Protein AF-A0A7J4PYA1-F1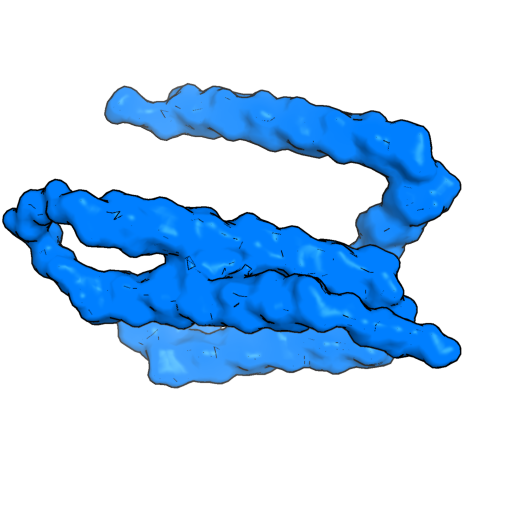 (afdb_monomer_lite)

Radius of gyration: 18.8 Å; chains: 1; bounding box: 53×35×46 Å

Secondary structure (DSSP, 8-state):
-----HHHHHHHHHHHHHHHHHHHHHHSPPPTTS---HHHHHHHHHHHHHHHHHHHHHHHHHHH----HHHHHHHHHHHHHHHHHHHHH-TTTS-TT---HHHHHHHHHHHHHHHHHHHHH-HHHHHHHHHHHHHHHHHHHHHHHTTS--

Foldseek 3Di:
DPDDDVVLVVLVVLLVVLCVLLVVCVVPPDPPPDDDDPVNVVNVVSNVVNVVSNVVSLVVCLLPDPDDPVRLLVQLVVLVVVLLVVCVVCVVVHPNPDDDPSNVSSVCSNCSVVPNVVCVVDVVVVVVVVVVVVVVVVVVVVVVVVVPDD

pLDDT: mean 79.84, std 8.98, range [40.69, 90.94]

Sequence (15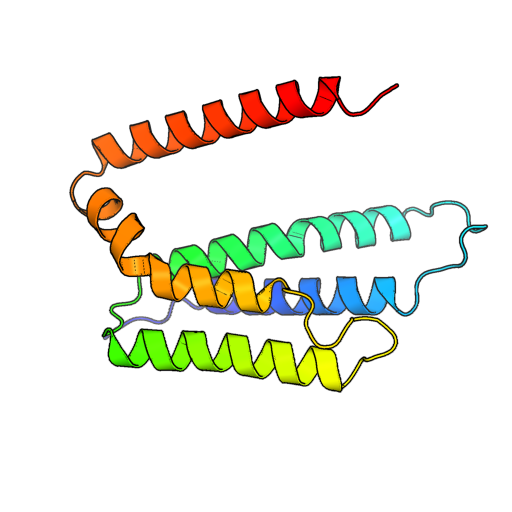0 aa):
MNQRIEHIDSIRAIAVLLMVMVHAAATWGPPSTTQPSLLVYIVSGMGGLAAPLFVTVFGWGCVRGTSTAKQRMIRASFFFVAQTAINLSSPHLFDPFSPGVLTLFGALILFQPLWLKPLQINQEKSNRIFLLVFAAMLLFATFCSTFMGP

Structure (mmCIF, N/CA/C/O backbone):
data_AF-A0A7J4PYA1-F1
#
_entry.id   AF-A0A7J4PYA1-F1
#
loop_
_atom_site.group_PDB
_atom_site.id
_atom_site.type_symbol
_atom_site.label_atom_id
_atom_site.label_alt_id
_atom_site.label_comp_id
_atom_site.label_asym_id
_atom_site.label_entity_id
_atom_site.label_seq_id
_atom_site.pdbx_PDB_ins_code
_atom_site.Cartn_x
_atom_site.Cartn_y
_atom_site.Cartn_z
_atom_site.occupancy
_atom_site.B_iso_or_equiv
_atom_site.auth_seq_id
_atom_site.auth_comp_id
_atom_site.auth_asym_id
_atom_site.auth_atom_id
_atom_site.pdbx_PDB_model_num
ATOM 1 N N . MET A 1 1 ? -24.312 16.683 6.922 1.00 40.69 1 MET A N 1
ATOM 2 C CA . MET A 1 1 ? -23.729 16.609 5.562 1.00 40.69 1 MET A CA 1
ATOM 3 C C . MET A 1 1 ? -22.286 16.154 5.682 1.00 40.69 1 MET A C 1
ATOM 5 O O . MET A 1 1 ? -21.500 16.839 6.319 1.00 40.69 1 MET A O 1
ATOM 9 N N . ASN A 1 2 ? -21.947 14.980 5.148 1.00 53.62 2 ASN A N 1
ATOM 10 C CA . ASN A 1 2 ? -20.577 14.469 5.173 1.00 53.62 2 ASN A CA 1
ATOM 11 C C . ASN A 1 2 ? -19.786 15.211 4.082 1.00 53.62 2 ASN A C 1
ATOM 13 O O . ASN A 1 2 ? -19.853 14.827 2.915 1.00 53.62 2 ASN A O 1
ATOM 17 N N . GLN A 1 3 ? -19.139 16.328 4.428 1.00 65.06 3 GLN A N 1
ATOM 18 C CA . GLN A 1 3 ? -18.360 17.111 3.467 1.00 65.06 3 GLN A CA 1
ATOM 19 C C . GLN A 1 3 ? -17.254 16.230 2.876 1.00 65.06 3 GLN A C 1
ATOM 21 O O . GLN A 1 3 ? -16.421 15.672 3.602 1.00 65.06 3 GLN A O 1
ATOM 26 N N . ARG A 1 4 ? -17.278 16.067 1.550 1.00 69.50 4 ARG A N 1
ATOM 27 C CA . ARG A 1 4 ? -16.162 15.459 0.826 1.00 69.50 4 ARG A CA 1
ATOM 28 C C . ARG A 1 4 ? -14.955 16.376 0.980 1.00 69.50 4 ARG A C 1
ATOM 30 O O . ARG A 1 4 ? -15.094 17.590 0.905 1.00 69.50 4 ARG A O 1
ATOM 37 N N . ILE A 1 5 ? -13.790 15.789 1.236 1.00 80.69 5 ILE A N 1
ATOM 38 C CA . ILE A 1 5 ? -12.538 16.544 1.274 1.00 80.69 5 ILE A CA 1
ATOM 39 C C . ILE A 1 5 ? -11.917 16.422 -0.108 1.00 80.69 5 ILE A C 1
ATOM 41 O O . ILE A 1 5 ? -11.287 15.409 -0.404 1.00 80.69 5 ILE A O 1
ATOM 45 N N . GLU A 1 6 ? -12.098 17.447 -0.934 1.00 82.75 6 GLU A N 1
ATOM 46 C CA . GLU A 1 6 ? -11.617 17.466 -2.321 1.00 82.75 6 GLU A CA 1
ATOM 47 C C . GLU A 1 6 ? -10.105 17.213 -2.405 1.00 82.75 6 GLU A C 1
ATOM 49 O O . GLU A 1 6 ? -9.650 16.430 -3.232 1.00 82.75 6 GLU A O 1
ATOM 54 N N . HIS A 1 7 ? -9.324 17.755 -1.463 1.00 84.94 7 HIS A N 1
ATOM 55 C CA . HIS A 1 7 ? -7.878 17.519 -1.400 1.00 84.94 7 HIS A CA 1
ATOM 56 C C . HIS A 1 7 ? -7.503 16.034 -1.254 1.00 84.94 7 HIS A C 1
ATOM 58 O O . HIS A 1 7 ? -6.501 15.602 -1.814 1.00 84.94 7 HIS A O 1
ATOM 64 N N . ILE A 1 8 ? -8.299 15.226 -0.541 1.00 84.25 8 ILE A N 1
ATOM 65 C CA . ILE A 1 8 ? -8.030 13.785 -0.383 1.00 84.25 8 ILE A CA 1
ATOM 66 C C . ILE A 1 8 ? -8.299 13.033 -1.688 1.00 84.25 8 ILE A C 1
ATOM 68 O O . ILE A 1 8 ? -7.567 12.097 -2.018 1.00 84.25 8 ILE A O 1
ATOM 72 N N . ASP A 1 9 ? -9.323 13.445 -2.431 1.00 84.12 9 ASP A N 1
ATOM 73 C CA . ASP A 1 9 ? -9.640 12.854 -3.727 1.00 84.12 9 ASP A CA 1
ATOM 74 C C . ASP A 1 9 ? -8.547 13.204 -4.759 1.00 84.12 9 ASP A C 1
ATOM 76 O O . ASP A 1 9 ? -8.097 12.318 -5.489 1.00 84.12 9 ASP A O 1
ATOM 80 N N . SER A 1 10 ? -8.007 14.430 -4.725 1.00 87.25 10 SER A N 1
ATOM 81 C CA . SER A 1 10 ? -6.845 14.834 -5.535 1.00 87.25 10 SER A CA 1
ATOM 82 C C . SER A 1 10 ? -5.578 14.040 -5.198 1.00 87.25 10 SER A C 1
ATOM 84 O O . SER A 1 10 ? -4.901 13.554 -6.104 1.00 87.25 10 SER A O 1
ATOM 86 N N . ILE A 1 11 ? -5.261 13.841 -3.911 1.00 88.56 11 ILE A N 1
ATOM 87 C CA . ILE A 1 11 ? -4.087 13.042 -3.505 1.00 88.56 11 ILE A CA 1
ATOM 88 C C . ILE A 1 11 ? -4.250 11.582 -3.950 1.00 88.56 11 ILE A C 1
ATOM 90 O O . ILE A 1 11 ? -3.288 10.968 -4.414 1.00 88.56 11 ILE A O 1
ATOM 94 N N . ARG A 1 12 ? -5.465 11.021 -3.877 1.00 87.06 12 ARG A N 1
ATOM 95 C CA . ARG A 1 12 ? -5.737 9.669 -4.388 1.00 87.06 12 ARG A CA 1
ATOM 96 C C . ARG A 1 12 ? -5.506 9.575 -5.895 1.00 87.06 12 ARG A C 1
ATOM 98 O O . ARG A 1 12 ? -4.912 8.599 -6.345 1.00 87.06 12 ARG A O 1
ATOM 105 N N . ALA A 1 13 ? -5.954 10.571 -6.657 1.00 86.50 13 ALA A N 1
ATOM 106 C CA . ALA A 1 13 ? -5.727 10.621 -8.098 1.00 86.50 13 ALA A CA 1
ATOM 107 C C . ALA A 1 13 ? -4.225 10.677 -8.425 1.00 86.50 13 ALA A C 1
ATOM 109 O O . ALA A 1 13 ? -3.753 9.897 -9.250 1.00 86.50 13 ALA A O 1
ATOM 110 N N . ILE A 1 14 ? -3.459 11.513 -7.715 1.00 89.94 14 ILE A N 1
ATOM 111 C CA . ILE A 1 14 ? -1.997 11.593 -7.864 1.00 89.94 14 ILE A CA 1
ATOM 112 C C . ILE A 1 14 ? -1.335 10.246 -7.542 1.00 89.94 14 ILE A C 1
ATOM 114 O O . ILE A 1 14 ? -0.490 9.789 -8.307 1.00 89.94 14 ILE A O 1
ATOM 118 N N . ALA A 1 15 ? -1.739 9.573 -6.460 1.00 89.56 15 ALA A N 1
ATOM 119 C CA . ALA A 1 15 ? -1.190 8.267 -6.094 1.00 89.56 15 ALA A CA 1
ATOM 120 C C . ALA A 1 15 ? -1.412 7.211 -7.194 1.00 89.56 15 ALA A C 1
ATOM 122 O O . ALA A 1 15 ? -0.503 6.442 -7.503 1.00 89.56 15 ALA A O 1
ATOM 123 N N . VAL A 1 16 ? -2.594 7.197 -7.823 1.00 88.88 16 VAL A N 1
ATOM 124 C CA . VAL A 1 16 ? -2.892 6.298 -8.951 1.00 88.88 16 VAL A CA 1
ATOM 125 C C . VAL A 1 16 ? -2.051 6.655 -10.180 1.00 88.88 16 VAL A C 1
ATOM 127 O O . VAL A 1 16 ? -1.488 5.755 -10.800 1.00 88.88 16 VAL A O 1
ATOM 130 N N . LEU A 1 17 ? -1.908 7.943 -10.510 1.00 89.06 17 LEU A N 1
ATOM 131 C CA . LEU A 1 17 ? -1.079 8.387 -11.637 1.00 89.06 17 LEU A CA 1
ATOM 132 C C . LEU A 1 17 ? 0.393 7.986 -11.463 1.00 89.06 17 LEU A C 1
ATOM 134 O O . LEU A 1 17 ? 0.999 7.473 -12.402 1.00 89.06 17 LEU A O 1
ATOM 138 N N . LEU A 1 18 ? 0.955 8.163 -10.264 1.00 87.44 18 LEU A N 1
ATOM 139 C CA . LEU A 1 18 ? 2.334 7.767 -9.957 1.00 87.44 18 LEU A CA 1
ATOM 140 C C . LEU A 1 18 ? 2.527 6.243 -9.993 1.00 87.44 18 LEU A C 1
ATOM 142 O O . LEU A 1 18 ? 3.555 5.763 -10.465 1.00 87.44 18 LEU A O 1
ATOM 146 N N . MET A 1 19 ? 1.531 5.474 -9.547 1.00 89.75 19 MET A N 1
ATOM 147 C CA . MET A 1 19 ? 1.565 4.010 -9.609 1.00 89.75 19 MET A CA 1
ATOM 148 C C . MET A 1 19 ? 1.575 3.502 -11.058 1.00 89.75 19 MET A C 1
ATOM 150 O O . MET A 1 19 ? 2.386 2.649 -11.417 1.00 89.75 19 MET A O 1
ATOM 154 N N . VAL A 1 20 ? 0.710 4.062 -11.912 1.00 88.00 20 VAL A N 1
ATOM 155 C CA . VAL A 1 20 ? 0.684 3.735 -13.348 1.00 88.00 20 VAL A CA 1
ATOM 156 C C . VAL A 1 20 ? 1.994 4.146 -14.018 1.00 88.00 20 VAL A C 1
ATOM 158 O O . VAL A 1 20 ? 2.538 3.373 -14.802 1.00 88.00 20 VAL A O 1
ATOM 161 N N . MET A 1 21 ? 2.534 5.318 -13.673 1.00 89.50 21 MET A N 1
ATOM 162 C CA . MET A 1 21 ? 3.825 5.788 -14.178 1.00 89.50 21 MET A CA 1
ATOM 163 C C . MET A 1 21 ? 4.956 4.801 -13.876 1.00 89.50 21 MET A C 1
ATOM 165 O O . MET A 1 21 ? 5.720 4.489 -14.781 1.00 89.50 21 MET A O 1
ATOM 169 N N . VAL A 1 22 ? 5.062 4.283 -12.647 1.00 86.50 22 VAL A N 1
ATOM 170 C CA . VAL A 1 22 ? 6.106 3.305 -12.277 1.00 86.50 22 VAL A CA 1
ATOM 171 C C . VAL A 1 22 ? 6.015 2.034 -13.096 1.00 86.50 22 VAL A C 1
ATOM 173 O O . VAL A 1 22 ? 7.034 1.521 -13.552 1.00 86.50 22 VAL A O 1
ATOM 176 N N . HIS A 1 23 ? 4.806 1.521 -13.300 1.00 84.56 23 HIS A N 1
ATOM 177 C CA . HIS A 1 23 ? 4.628 0.308 -14.085 1.00 84.56 23 HIS A CA 1
ATOM 178 C C . HIS A 1 23 ? 4.899 0.552 -15.570 1.00 84.56 23 HIS A C 1
ATOM 180 O O . HIS A 1 23 ? 5.604 -0.243 -16.182 1.00 84.56 23 HIS A O 1
ATOM 186 N N . ALA A 1 24 ? 4.467 1.689 -16.120 1.00 85.06 24 ALA A N 1
ATOM 187 C CA . ALA A 1 24 ? 4.818 2.087 -17.482 1.00 85.06 24 ALA A CA 1
ATOM 188 C C . ALA A 1 24 ? 6.337 2.272 -17.659 1.00 85.06 24 ALA A C 1
ATOM 190 O O . ALA A 1 24 ? 6.907 1.794 -18.638 1.00 85.06 24 ALA A O 1
ATOM 191 N N . ALA A 1 25 ? 7.006 2.905 -16.692 1.00 83.31 25 ALA A N 1
ATOM 192 C CA . ALA A 1 25 ? 8.454 3.101 -16.699 1.00 83.31 25 ALA A CA 1
ATOM 193 C C . ALA A 1 25 ? 9.220 1.774 -16.594 1.00 83.31 25 ALA A C 1
ATOM 195 O O . ALA A 1 25 ? 10.273 1.635 -17.206 1.00 83.31 25 ALA A O 1
ATOM 196 N N . ALA A 1 26 ? 8.688 0.790 -15.864 1.00 79.56 26 ALA A N 1
ATOM 197 C CA . ALA A 1 26 ? 9.262 -0.552 -15.806 1.00 79.56 26 ALA A CA 1
ATOM 198 C C . ALA A 1 26 ? 9.052 -1.338 -17.114 1.00 79.56 26 ALA A C 1
ATOM 200 O O . ALA A 1 26 ? 9.922 -2.110 -17.503 1.00 79.56 26 ALA A O 1
ATOM 201 N N . THR A 1 27 ? 7.926 -1.141 -17.811 1.00 82.44 27 THR A N 1
ATOM 202 C CA . THR A 1 27 ? 7.635 -1.823 -19.086 1.00 82.44 27 THR A CA 1
ATOM 203 C C . THR A 1 27 ? 8.413 -1.239 -20.268 1.00 82.44 27 THR A C 1
ATOM 205 O O . THR A 1 27 ? 8.846 -1.988 -21.140 1.00 82.44 27 THR A O 1
ATOM 208 N N . TRP A 1 28 ? 8.605 0.082 -20.310 1.00 80.19 28 TRP A N 1
ATOM 209 C CA . TRP A 1 28 ? 9.281 0.787 -21.412 1.00 80.19 28 TRP A CA 1
ATOM 210 C C . TRP A 1 28 ? 10.596 1.452 -20.987 1.00 80.19 28 TRP A C 1
ATOM 212 O O . TRP A 1 28 ? 11.000 2.470 -21.551 1.00 80.19 28 TRP A O 1
ATOM 222 N N . GLY A 1 29 ? 11.252 0.900 -19.966 1.00 74.75 29 GLY A N 1
ATOM 223 C CA . GLY A 1 29 ? 12.506 1.432 -19.445 1.00 74.75 29 GLY A CA 1
ATOM 224 C C . GLY A 1 29 ? 13.631 1.418 -20.490 1.00 74.75 29 GLY A C 1
ATOM 225 O O . GLY A 1 29 ? 13.666 0.531 -21.349 1.00 74.75 29 GLY A O 1
ATOM 226 N N . PRO A 1 30 ? 14.562 2.390 -20.443 1.00 74.75 30 PRO A N 1
ATOM 227 C CA . PRO A 1 30 ? 15.716 2.398 -21.331 1.00 74.75 30 PRO A CA 1
ATOM 228 C C . PRO A 1 30 ? 16.599 1.156 -21.096 1.00 74.75 30 PRO A C 1
ATOM 230 O O . PRO A 1 30 ? 16.645 0.642 -19.975 1.00 74.75 30 PRO A O 1
ATOM 233 N N . PRO A 1 31 ? 17.329 0.678 -22.121 1.00 74.88 31 PRO A N 1
ATOM 234 C CA . PRO A 1 31 ? 18.268 -0.428 -21.971 1.00 74.88 31 PRO A CA 1
ATOM 235 C C . PRO A 1 31 ? 19.322 -0.134 -20.898 1.00 74.88 31 PRO A C 1
ATOM 237 O O . PRO A 1 31 ? 19.735 1.010 -20.708 1.00 74.88 31 PRO A O 1
ATOM 240 N N . SER A 1 32 ? 19.836 -1.182 -20.255 1.00 68.25 32 SER A N 1
ATOM 241 C CA . SER A 1 32 ? 20.802 -1.114 -19.144 1.00 68.25 32 SER A CA 1
ATOM 242 C C . SER A 1 32 ? 22.128 -0.406 -19.476 1.00 68.25 32 SER A C 1
ATOM 244 O O . SER A 1 32 ? 22.953 -0.196 -18.593 1.00 68.25 32 SER A O 1
ATOM 246 N N . THR A 1 33 ? 22.359 -0.066 -20.746 1.00 67.56 33 THR A N 1
ATOM 247 C CA . THR A 1 33 ? 23.557 0.606 -21.266 1.00 67.56 33 THR A CA 1
ATOM 248 C C . THR A 1 33 ? 23.420 2.132 -21.344 1.00 67.56 33 THR A C 1
ATOM 250 O O . THR A 1 33 ? 24.373 2.809 -21.727 1.00 67.56 33 THR A O 1
ATOM 253 N N . THR A 1 34 ? 22.250 2.697 -21.036 1.00 74.75 34 THR A N 1
ATOM 254 C CA . THR A 1 34 ? 22.003 4.145 -21.108 1.00 74.75 34 THR A CA 1
ATOM 255 C C . THR A 1 34 ? 22.500 4.857 -19.845 1.00 74.75 34 THR A C 1
ATOM 257 O O . THR A 1 34 ? 22.160 4.470 -18.730 1.00 74.75 34 THR A O 1
ATOM 260 N N . GLN A 1 35 ? 23.290 5.927 -20.006 1.00 74.44 35 GLN A N 1
ATOM 261 C CA . GLN A 1 35 ? 23.729 6.761 -18.881 1.00 74.44 35 GLN A CA 1
ATOM 262 C C . GLN A 1 35 ? 22.525 7.384 -18.148 1.00 74.44 35 GLN A C 1
ATOM 264 O O . GLN A 1 35 ? 21.582 7.836 -18.807 1.00 74.44 35 GLN A O 1
ATOM 269 N N . PRO A 1 36 ? 22.543 7.452 -16.802 1.00 76.94 36 PRO A N 1
ATOM 270 C CA . PRO A 1 36 ? 21.438 8.013 -16.037 1.00 76.94 36 PRO A CA 1
ATOM 271 C C . PRO A 1 36 ? 21.302 9.509 -16.336 1.00 76.94 36 PRO A C 1
ATOM 273 O O . PRO A 1 36 ? 22.153 10.319 -15.970 1.00 76.94 36 PRO A O 1
ATOM 276 N N . SER A 1 37 ? 20.220 9.877 -17.020 1.00 82.62 37 SER A N 1
ATOM 277 C CA . SER A 1 37 ? 19.864 11.271 -17.273 1.00 82.62 37 SER A CA 1
ATOM 278 C C . SER A 1 37 ? 19.108 11.859 -16.079 1.00 82.62 37 SER A C 1
ATOM 280 O O . SER A 1 37 ? 18.533 11.132 -15.268 1.00 82.62 37 SER A O 1
ATOM 282 N N . LEU A 1 38 ? 19.046 13.193 -15.985 1.00 87.00 38 LEU A N 1
ATOM 283 C CA . LEU A 1 38 ? 18.238 13.890 -14.973 1.00 87.00 38 LEU A CA 1
ATOM 284 C C . LEU A 1 38 ? 16.784 13.375 -14.938 1.00 87.00 38 LEU A C 1
ATOM 286 O O . LEU A 1 38 ? 16.186 13.253 -13.872 1.00 87.00 38 LEU A O 1
ATOM 290 N N . LEU A 1 39 ? 16.240 13.011 -16.103 1.00 83.81 39 LEU A N 1
ATOM 291 C CA . LEU A 1 39 ? 14.896 12.458 -16.248 1.00 83.81 39 LEU A CA 1
ATOM 292 C C . LEU A 1 39 ? 14.748 11.117 -15.515 1.00 83.81 39 LEU A C 1
ATOM 294 O O . LEU A 1 39 ? 13.743 10.916 -14.839 1.00 83.81 39 LEU A O 1
ATOM 298 N N . VAL A 1 40 ? 15.752 10.234 -15.575 1.00 83.44 40 VAL A N 1
ATOM 299 C CA . VAL A 1 40 ? 15.730 8.943 -14.863 1.00 83.44 40 VAL A CA 1
ATOM 300 C C . VAL A 1 40 ? 15.649 9.161 -13.355 1.00 83.44 40 VAL A C 1
ATOM 302 O O . VAL A 1 40 ? 14.855 8.494 -12.694 1.00 83.44 40 VAL A O 1
ATOM 305 N N . TYR A 1 41 ? 16.392 10.128 -12.810 1.00 85.56 41 TYR A N 1
ATOM 306 C CA . TYR A 1 41 ? 16.328 10.452 -11.382 1.00 85.56 41 TYR A CA 1
ATOM 307 C C . TYR A 1 41 ? 14.966 11.014 -10.969 1.00 85.56 41 TYR A C 1
ATOM 309 O O . TYR A 1 41 ? 14.427 10.608 -9.941 1.00 85.56 41 TYR A O 1
ATOM 317 N N . ILE A 1 42 ? 14.380 11.898 -11.783 1.00 87.50 42 ILE A N 1
ATOM 318 C CA . ILE A 1 42 ? 13.048 12.457 -11.521 1.00 87.50 42 ILE A CA 1
ATOM 319 C C . ILE A 1 42 ? 11.989 11.351 -11.554 1.00 87.50 42 ILE A C 1
ATOM 321 O O . ILE A 1 42 ? 11.224 11.216 -10.602 1.00 87.50 42 ILE A O 1
ATOM 325 N N . VAL A 1 43 ? 11.969 10.522 -12.600 1.00 85.75 43 VAL A N 1
ATOM 326 C CA . VAL A 1 43 ? 10.982 9.439 -12.749 1.00 85.75 43 VAL A CA 1
ATOM 327 C C . VAL A 1 43 ? 11.151 8.382 -11.657 1.00 85.75 43 VAL A C 1
ATOM 329 O O . VAL A 1 43 ? 10.161 7.946 -11.071 1.00 85.75 43 VAL A O 1
ATOM 332 N N . SER A 1 44 ? 12.390 8.027 -11.309 1.00 83.44 44 SER A N 1
ATOM 333 C CA . SER A 1 44 ? 12.674 7.089 -10.213 1.00 83.44 44 SER A CA 1
ATOM 334 C C . SER A 1 44 ? 12.238 7.653 -8.859 1.00 83.44 44 SER A C 1
ATOM 336 O O . SER A 1 44 ? 11.612 6.946 -8.069 1.00 83.44 44 SER A O 1
ATOM 338 N N . GLY A 1 45 ? 12.501 8.938 -8.599 1.00 86.12 45 GLY A N 1
ATOM 339 C CA . GLY A 1 45 ? 12.072 9.619 -7.376 1.00 86.12 45 GLY A CA 1
ATOM 340 C C . GLY A 1 45 ? 10.549 9.716 -7.266 1.00 86.12 45 GLY A C 1
ATOM 341 O O . GLY A 1 45 ? 9.978 9.369 -6.234 1.00 86.12 45 GLY A O 1
ATOM 342 N N . MET A 1 46 ? 9.876 10.109 -8.350 1.00 85.75 46 MET A N 1
ATOM 343 C CA . MET A 1 46 ? 8.412 10.133 -8.434 1.00 85.75 46 MET A CA 1
ATOM 344 C C . MET A 1 46 ? 7.811 8.740 -8.228 1.00 85.75 46 MET A C 1
ATOM 346 O O . MET A 1 46 ? 6.789 8.598 -7.556 1.00 85.75 46 MET A O 1
ATOM 350 N N . GLY A 1 47 ? 8.475 7.708 -8.745 1.00 84.88 47 GLY A N 1
ATOM 351 C CA . GLY A 1 47 ? 8.063 6.332 -8.547 1.00 84.88 47 GLY A CA 1
ATOM 352 C C . GLY A 1 47 ? 8.210 5.832 -7.114 1.00 84.88 47 GLY A C 1
ATOM 353 O O . GLY A 1 47 ? 7.298 5.189 -6.591 1.00 84.88 47 GLY A O 1
ATOM 354 N N . GLY A 1 48 ? 9.296 6.209 -6.436 1.00 84.62 48 GLY A N 1
ATOM 355 C CA . GLY A 1 48 ? 9.495 5.924 -5.013 1.00 84.62 48 GLY A CA 1
ATOM 356 C C . GLY A 1 48 ? 8.418 6.537 -4.108 1.00 84.62 48 GLY A C 1
ATOM 357 O O . GLY A 1 48 ? 8.120 5.990 -3.048 1.00 84.62 48 GLY A O 1
ATOM 358 N N . LEU A 1 49 ? 7.777 7.629 -4.540 1.00 87.56 49 LEU A N 1
ATOM 359 C CA . LEU A 1 49 ? 6.684 8.282 -3.808 1.00 87.56 49 LEU A CA 1
ATOM 360 C C . LEU A 1 49 ? 5.323 7.589 -3.974 1.00 87.56 49 LEU A C 1
ATOM 362 O O . LEU A 1 49 ? 4.433 7.803 -3.143 1.00 87.56 49 LEU A O 1
ATOM 366 N N . ALA A 1 50 ? 5.142 6.749 -4.999 1.00 87.75 50 ALA A N 1
ATOM 367 C CA . ALA A 1 50 ? 3.853 6.122 -5.294 1.00 87.75 50 ALA A CA 1
ATOM 368 C C . ALA A 1 50 ? 3.369 5.232 -4.137 1.00 87.75 50 ALA A C 1
ATOM 370 O O . ALA A 1 50 ? 2.241 5.384 -3.662 1.00 87.75 50 ALA A O 1
ATOM 371 N N . ALA A 1 51 ? 4.232 4.344 -3.633 1.00 86.12 51 ALA A N 1
ATOM 372 C CA . ALA A 1 51 ? 3.875 3.421 -2.557 1.00 86.12 51 ALA A CA 1
ATOM 373 C C . ALA A 1 51 ? 3.542 4.140 -1.226 1.00 86.12 51 ALA A C 1
ATOM 375 O O . ALA A 1 51 ? 2.464 3.879 -0.681 1.00 86.12 51 ALA A O 1
ATOM 376 N N . PRO A 1 52 ? 4.360 5.089 -0.718 1.00 85.69 52 PRO A N 1
ATOM 377 C CA . PRO A 1 52 ? 4.021 5.880 0.469 1.00 85.69 52 PRO A CA 1
ATOM 378 C C . PRO A 1 52 ? 2.696 6.644 0.345 1.00 85.69 52 PRO A C 1
ATOM 380 O O . PRO A 1 52 ? 1.895 6.655 1.285 1.00 85.69 52 PRO A O 1
ATOM 383 N N . LEU A 1 53 ? 2.415 7.253 -0.812 1.00 88.31 53 LEU A N 1
ATOM 384 C CA . LEU A 1 53 ? 1.156 7.972 -1.029 1.00 88.31 53 LEU A CA 1
ATOM 385 C C . LEU A 1 53 ? -0.047 7.026 -1.036 1.00 88.31 53 LEU A C 1
ATOM 387 O O . LEU A 1 53 ? -1.077 7.321 -0.426 1.00 88.31 53 LEU A O 1
ATOM 391 N N . PHE A 1 54 ? 0.087 5.859 -1.662 1.00 86.38 54 PHE A N 1
ATOM 392 C CA . PHE A 1 54 ? -0.991 4.875 -1.695 1.00 86.38 54 PHE A CA 1
ATOM 393 C C . PHE A 1 54 ? -1.311 4.345 -0.291 1.00 86.38 54 PHE A C 1
ATOM 395 O O . PHE A 1 54 ? -2.476 4.310 0.108 1.00 86.38 54 PHE A O 1
ATOM 402 N N . VAL A 1 55 ? -0.279 4.002 0.489 1.00 86.94 55 VAL A N 1
ATOM 403 C CA . VAL A 1 55 ? -0.428 3.498 1.864 1.00 86.94 55 VAL A CA 1
ATOM 404 C C . VAL A 1 55 ? -1.019 4.560 2.795 1.00 86.94 55 VAL A C 1
ATOM 406 O O . VAL A 1 55 ? -1.906 4.244 3.589 1.00 86.94 55 VAL A O 1
ATOM 409 N N . THR A 1 56 ? -0.592 5.821 2.690 1.00 87.81 56 THR A N 1
ATOM 410 C CA . THR A 1 56 ? -1.093 6.911 3.551 1.00 87.81 56 THR A CA 1
ATOM 411 C C . THR A 1 56 ? -2.554 7.255 3.267 1.00 87.81 56 THR A C 1
ATOM 413 O O . THR A 1 56 ? -3.357 7.319 4.201 1.00 87.81 56 THR A O 1
ATOM 416 N N . VAL A 1 57 ? -2.944 7.401 1.995 1.00 87.38 57 VAL A N 1
ATOM 417 C CA . VAL A 1 57 ? -4.347 7.649 1.608 1.00 87.38 57 VAL A CA 1
ATOM 418 C C . VAL A 1 57 ? -5.236 6.470 1.997 1.00 87.38 57 VAL A C 1
ATOM 420 O O . VAL A 1 57 ? -6.350 6.666 2.497 1.00 87.38 57 VAL A O 1
ATOM 423 N N . PHE A 1 58 ? -4.749 5.245 1.799 1.00 85.50 58 PHE A N 1
ATOM 424 C CA . PHE A 1 58 ? -5.458 4.035 2.192 1.00 85.50 58 PHE A CA 1
ATOM 425 C C . PHE A 1 58 ? -5.649 3.950 3.716 1.00 85.50 58 PHE A C 1
ATOM 427 O O . PHE A 1 58 ? -6.769 3.723 4.186 1.00 85.50 58 PHE A O 1
ATOM 434 N N . GLY A 1 59 ? -4.591 4.189 4.496 1.00 84.38 59 GLY A N 1
ATOM 435 C CA . GLY A 1 59 ? -4.633 4.203 5.960 1.00 84.38 59 GLY A CA 1
ATOM 436 C C . GLY A 1 59 ? -5.575 5.279 6.504 1.00 84.38 59 GLY A C 1
ATOM 437 O O . GLY A 1 59 ? -6.435 4.982 7.335 1.00 84.38 59 GLY A O 1
ATOM 438 N N . TRP A 1 60 ? -5.503 6.498 5.962 1.00 82.88 60 TRP A N 1
ATOM 439 C CA . TRP A 1 60 ? -6.440 7.585 6.269 1.00 82.88 60 TRP A CA 1
ATOM 440 C C . TRP A 1 60 ? -7.899 7.182 6.004 1.00 82.88 60 TRP A C 1
ATOM 442 O O . TRP A 1 60 ? -8.775 7.376 6.852 1.00 82.88 60 TRP A O 1
ATOM 452 N N . GLY A 1 61 ? -8.162 6.556 4.851 1.00 81.81 61 GLY A N 1
ATOM 453 C CA . GLY A 1 61 ? -9.483 6.031 4.499 1.00 81.81 61 GLY A CA 1
ATOM 454 C C . GLY A 1 61 ? -9.984 4.947 5.461 1.00 81.81 61 GLY A C 1
ATOM 455 O O . GLY A 1 61 ? -11.174 4.918 5.779 1.00 81.81 61 GLY A O 1
ATOM 456 N N . CYS A 1 62 ? -9.091 4.096 5.972 1.00 80.38 62 CYS A N 1
ATOM 457 C CA . CYS A 1 62 ? -9.421 3.065 6.958 1.00 80.38 62 CYS A CA 1
ATOM 458 C C . CYS A 1 62 ? -9.758 3.643 8.339 1.00 80.38 62 CYS A C 1
ATOM 460 O O . CYS A 1 62 ? -10.667 3.132 8.994 1.00 80.38 62 CYS A O 1
ATOM 462 N N . VAL A 1 63 ? -9.056 4.695 8.774 1.00 78.88 63 VAL A N 1
ATOM 463 C CA . VAL A 1 63 ? -9.296 5.363 10.067 1.00 78.88 63 VAL A CA 1
ATOM 464 C C . VAL A 1 63 ? -10.617 6.132 10.054 1.00 78.88 63 VAL A C 1
ATOM 466 O O . VAL A 1 63 ? -11.372 6.078 11.024 1.00 78.88 63 VAL A O 1
ATOM 469 N N . ARG A 1 64 ? -10.908 6.839 8.955 1.00 76.38 64 ARG A N 1
ATOM 470 C CA . ARG A 1 64 ? -12.086 7.715 8.842 1.00 76.38 64 ARG A CA 1
ATOM 471 C C . ARG A 1 64 ? -13.353 6.980 8.392 1.00 76.38 64 ARG A C 1
ATOM 473 O O . ARG A 1 64 ? -14.458 7.472 8.603 1.00 76.38 64 ARG A O 1
ATOM 480 N N . GLY A 1 65 ? -13.208 5.820 7.750 1.00 69.69 65 GLY A N 1
ATOM 481 C CA . GLY A 1 65 ? -14.318 5.037 7.218 1.00 69.69 65 GLY A CA 1
ATOM 482 C C . GLY A 1 65 ? -14.977 4.129 8.257 1.00 69.69 65 GLY A C 1
ATOM 483 O O . GLY A 1 65 ? -14.394 3.137 8.695 1.00 69.69 65 GLY A O 1
ATOM 484 N N . THR A 1 66 ? -16.248 4.377 8.569 1.00 67.31 66 THR A N 1
ATOM 485 C CA . THR A 1 66 ? -17.094 3.435 9.314 1.00 67.31 66 THR A CA 1
ATOM 486 C C . THR A 1 66 ? -17.601 2.340 8.371 1.00 67.31 66 THR A C 1
ATOM 488 O O . THR A 1 66 ? -18.665 2.433 7.770 1.00 67.31 66 THR A O 1
ATOM 491 N N . SER A 1 67 ? -16.807 1.286 8.174 1.00 67.88 67 SER A N 1
ATOM 492 C CA . SER A 1 67 ? -17.227 0.130 7.365 1.00 67.88 67 SER A CA 1
ATOM 493 C C . SER A 1 67 ? -17.646 -1.050 8.232 1.00 67.88 67 SER A C 1
ATOM 495 O O . SER A 1 67 ? -16.885 -1.484 9.102 1.00 67.88 67 SER A O 1
ATOM 497 N N . THR A 1 68 ? -18.829 -1.597 7.950 1.00 81.44 68 THR A N 1
ATOM 498 C CA . THR A 1 68 ? -19.342 -2.844 8.539 1.00 81.44 68 THR A CA 1
ATOM 499 C C . THR A 1 68 ? -18.480 -4.034 8.108 1.00 81.44 68 THR A C 1
ATOM 501 O O . THR A 1 68 ? -17.914 -4.025 7.013 1.00 81.44 68 THR A O 1
ATOM 504 N N . ALA A 1 69 ? -18.421 -5.097 8.918 1.00 79.62 69 ALA A N 1
ATOM 505 C CA . ALA A 1 69 ? -17.664 -6.316 8.607 1.00 79.62 69 ALA A CA 1
ATOM 506 C C . ALA A 1 69 ? -17.974 -6.879 7.203 1.00 79.62 69 ALA A C 1
ATOM 508 O O . ALA A 1 69 ? -17.058 -7.201 6.452 1.00 79.62 69 ALA A O 1
ATOM 509 N N . LYS A 1 70 ? -19.252 -6.881 6.792 1.00 83.38 70 LYS A N 1
ATOM 510 C CA . LYS A 1 70 ? -19.675 -7.328 5.452 1.00 83.38 70 LYS A CA 1
ATOM 511 C C . LYS A 1 70 ? -19.067 -6.488 4.319 1.00 83.38 70 LYS A C 1
ATOM 513 O O . LYS A 1 70 ? -18.602 -7.035 3.327 1.00 83.38 70 LYS A O 1
ATOM 518 N N . GLN A 1 71 ? -19.024 -5.163 4.471 1.00 84.50 71 GLN A N 1
ATOM 519 C CA . GLN A 1 71 ? -18.428 -4.269 3.470 1.00 84.50 71 GLN A CA 1
ATOM 520 C C . GLN A 1 71 ? -16.909 -4.440 3.388 1.00 84.50 71 GLN A C 1
ATOM 522 O O . GLN A 1 71 ? -16.344 -4.372 2.299 1.00 84.50 71 GLN A O 1
ATOM 527 N N . ARG A 1 72 ? -16.250 -4.691 4.527 1.00 84.38 72 ARG A N 1
ATOM 528 C CA . ARG A 1 72 ? -14.809 -4.981 4.570 1.00 84.38 72 ARG A CA 1
ATOM 529 C C . ARG A 1 72 ? -14.482 -6.270 3.824 1.00 84.38 72 ARG A C 1
ATOM 531 O O . ARG A 1 72 ? -13.572 -6.259 3.006 1.00 84.38 72 ARG A O 1
ATOM 538 N N . MET A 1 73 ? -15.270 -7.326 4.035 1.00 86.94 73 MET A N 1
ATOM 539 C CA . MET A 1 73 ? -15.118 -8.597 3.317 1.00 86.94 73 MET A CA 1
ATOM 540 C C . MET A 1 73 ? -15.252 -8.426 1.802 1.00 86.94 73 MET A C 1
ATOM 542 O O . MET A 1 73 ? -14.411 -8.922 1.061 1.00 86.94 73 MET A O 1
ATOM 546 N N . ILE A 1 74 ? -16.261 -7.679 1.339 1.00 87.75 74 ILE A N 1
ATOM 547 C CA . ILE A 1 74 ? -16.461 -7.425 -0.098 1.00 87.75 74 ILE A CA 1
ATOM 548 C C . ILE A 1 74 ? -15.273 -6.652 -0.684 1.00 87.75 74 ILE A C 1
ATOM 550 O O . ILE A 1 74 ? -14.749 -7.028 -1.728 1.00 87.75 74 ILE A O 1
ATOM 554 N N . ARG A 1 75 ? -14.807 -5.600 0.003 1.00 85.88 75 ARG A N 1
ATOM 555 C CA . ARG A 1 75 ? -13.646 -4.816 -0.448 1.00 85.88 75 ARG A CA 1
ATOM 556 C C . ARG A 1 75 ? -12.370 -5.651 -0.487 1.00 85.88 75 ARG A C 1
ATOM 558 O O . ARG A 1 75 ? -11.655 -5.589 -1.476 1.00 85.88 75 ARG A O 1
ATOM 565 N N . ALA A 1 76 ? -12.098 -6.437 0.554 1.00 87.38 76 ALA A N 1
ATOM 566 C CA . ALA A 1 76 ? -10.942 -7.328 0.587 1.00 87.38 76 ALA A CA 1
ATOM 567 C C . ALA A 1 76 ? -11.014 -8.359 -0.547 1.00 87.38 76 ALA A C 1
ATOM 569 O O . ALA A 1 76 ? -10.059 -8.494 -1.304 1.00 87.38 76 ALA A O 1
ATOM 570 N N . SER A 1 77 ? -12.164 -9.019 -0.721 1.00 87.94 77 SER A N 1
ATOM 571 C CA . SER A 1 77 ? -12.388 -9.988 -1.799 1.00 87.94 77 SER A CA 1
ATOM 572 C C . SER A 1 77 ? -12.148 -9.377 -3.180 1.00 87.94 77 SER A C 1
ATOM 574 O O . SER A 1 77 ? -11.481 -10.001 -3.999 1.00 87.94 77 SER A O 1
ATOM 576 N N . PHE A 1 78 ? -12.589 -8.138 -3.413 1.00 90.94 78 PHE A N 1
ATOM 577 C CA . PHE A 1 78 ? -12.298 -7.425 -4.656 1.00 90.94 78 PHE A CA 1
ATOM 578 C C . PHE A 1 78 ? -10.788 -7.286 -4.914 1.00 90.94 78 PHE A C 1
ATOM 580 O O . PHE A 1 78 ? -10.347 -7.539 -6.030 1.00 90.94 78 PHE A O 1
ATOM 587 N N . PHE A 1 79 ? -9.983 -6.957 -3.897 1.00 87.69 79 PHE A N 1
ATOM 588 C CA . PHE A 1 79 ? -8.522 -6.888 -4.043 1.00 87.69 79 PHE A CA 1
ATOM 589 C C . PHE A 1 79 ? -7.886 -8.247 -4.353 1.00 87.69 79 PHE A C 1
ATOM 591 O O . PHE A 1 79 ? -6.993 -8.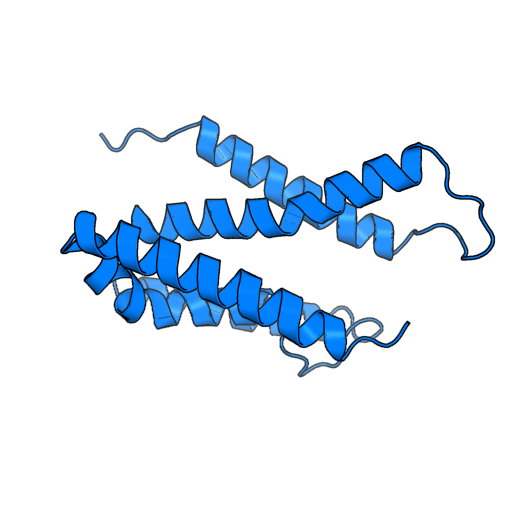314 -5.195 1.00 87.69 79 PHE A O 1
ATOM 598 N N . PHE A 1 80 ? -8.353 -9.324 -3.715 1.00 86.38 80 PHE A N 1
ATOM 599 C CA . PHE A 1 80 ? -7.878 -10.680 -4.013 1.00 86.38 80 PHE A CA 1
ATOM 600 C C . PHE A 1 80 ? -8.209 -11.085 -5.453 1.00 86.38 80 PHE A C 1
ATOM 602 O O . PHE A 1 80 ? -7.322 -11.519 -6.182 1.00 86.38 80 PHE A O 1
ATOM 609 N N . VAL A 1 81 ? -9.455 -10.870 -5.889 1.00 88.06 81 VAL A N 1
ATOM 610 C CA . VAL A 1 81 ? -9.892 -11.174 -7.261 1.00 88.06 81 VAL A CA 1
ATOM 611 C C . VAL A 1 81 ? -9.124 -10.333 -8.280 1.00 88.06 81 VAL A C 1
ATOM 613 O O . VAL A 1 81 ? -8.670 -10.865 -9.289 1.00 88.06 81 VAL A O 1
ATOM 616 N N . ALA A 1 82 ? -8.930 -9.041 -8.009 1.00 85.81 82 ALA A N 1
ATOM 617 C CA . ALA A 1 82 ? -8.159 -8.159 -8.877 1.00 85.81 82 ALA A CA 1
ATOM 618 C C . ALA A 1 82 ? -6.693 -8.606 -8.994 1.00 85.81 82 ALA A C 1
ATOM 620 O O . ALA A 1 82 ? -6.158 -8.603 -10.100 1.00 85.81 82 ALA A O 1
ATOM 621 N N . GLN A 1 83 ? -6.057 -9.051 -7.901 1.00 85.12 83 GLN A N 1
ATOM 622 C CA . GLN A 1 83 ? -4.704 -9.615 -7.969 1.00 85.12 83 GLN A CA 1
ATOM 623 C C . GLN A 1 83 ? -4.673 -10.867 -8.849 1.00 85.12 83 GLN A C 1
ATOM 625 O O . GLN A 1 83 ? -3.820 -10.965 -9.726 1.00 85.12 83 GLN A O 1
ATOM 630 N N . THR A 1 84 ? -5.610 -11.801 -8.661 1.00 83.00 84 THR A N 1
ATOM 631 C CA . THR A 1 84 ? -5.689 -13.009 -9.495 1.00 83.00 84 THR A CA 1
ATOM 632 C C . THR A 1 84 ? -5.905 -12.661 -10.970 1.00 83.00 84 THR A C 1
ATOM 634 O O . THR A 1 84 ? -5.242 -13.230 -11.831 1.00 83.00 84 THR A O 1
ATOM 637 N N . ALA A 1 85 ? -6.779 -11.696 -11.274 1.00 85.44 85 ALA A N 1
ATOM 638 C CA . ALA A 1 85 ? -7.047 -11.258 -12.642 1.00 85.44 85 ALA A CA 1
ATOM 639 C C . ALA A 1 85 ? -5.810 -10.639 -13.313 1.00 85.44 85 ALA A C 1
ATOM 641 O O . ALA A 1 85 ? -5.527 -10.939 -14.473 1.00 85.44 85 ALA A O 1
ATOM 642 N N . ILE A 1 86 ? -5.051 -9.811 -12.587 1.00 81.50 86 ILE A N 1
ATOM 643 C CA . ILE A 1 86 ? -3.805 -9.215 -13.089 1.00 81.50 86 ILE A CA 1
ATOM 644 C C . ILE A 1 86 ? -2.736 -10.294 -13.295 1.00 81.50 86 ILE A C 1
ATOM 646 O O . ILE A 1 86 ? -2.130 -10.335 -14.365 1.00 81.50 86 ILE A O 1
ATOM 650 N N . ASN A 1 87 ? -2.554 -11.197 -12.324 1.00 80.12 87 ASN A N 1
ATOM 651 C CA . ASN A 1 87 ? -1.605 -12.309 -12.435 1.00 80.12 87 ASN A CA 1
ATOM 652 C C . ASN A 1 87 ? -1.913 -13.196 -13.657 1.00 80.12 87 ASN A C 1
ATOM 654 O O . ASN A 1 87 ? -0.995 -13.659 -14.325 1.00 80.12 87 ASN A O 1
ATOM 658 N N . LEU A 1 88 ? -3.195 -13.397 -13.988 1.00 79.94 88 LEU A N 1
ATOM 659 C CA . LEU A 1 88 ? -3.610 -14.166 -15.165 1.00 79.94 88 LEU A CA 1
ATOM 660 C C . LEU A 1 88 ? -3.438 -13.393 -16.483 1.00 79.94 88 LEU A C 1
ATOM 662 O O . LEU A 1 88 ? -3.163 -13.996 -17.516 1.00 79.94 88 LEU A O 1
ATOM 666 N N . SER A 1 89 ? -3.613 -12.067 -16.455 1.00 78.38 89 SER A N 1
ATOM 667 C CA . SER A 1 89 ? -3.533 -11.206 -17.646 1.00 78.38 89 SER A CA 1
ATOM 668 C C . SER A 1 89 ? -2.092 -10.915 -18.074 1.00 78.38 89 SER A C 1
ATOM 670 O O . SER A 1 89 ? -1.839 -10.696 -19.257 1.00 78.38 89 SER A O 1
ATOM 672 N N . SER A 1 90 ? -1.142 -10.946 -17.134 1.00 68.00 90 SER A N 1
ATOM 673 C CA . SER A 1 90 ? 0.280 -10.687 -17.389 1.00 68.00 90 SER A CA 1
ATOM 674 C C . SER A 1 90 ? 1.173 -11.856 -16.942 1.00 68.00 90 SER A C 1
ATOM 676 O O . SER A 1 90 ? 2.045 -11.664 -16.091 1.00 68.00 90 SER A O 1
ATOM 678 N N . PRO A 1 91 ? 1.029 -13.053 -17.550 1.00 62.62 91 PRO A N 1
ATOM 679 C CA . PRO A 1 91 ? 1.796 -14.245 -17.170 1.00 62.62 91 PRO A CA 1
ATOM 680 C C . PRO A 1 91 ? 3.295 -14.128 -17.491 1.00 62.62 91 PRO A C 1
ATOM 682 O O . PRO A 1 91 ? 4.093 -14.929 -17.025 1.00 62.62 91 PRO A O 1
ATOM 685 N N . HIS A 1 92 ? 3.689 -13.128 -18.289 1.00 62.03 92 HIS A N 1
ATOM 686 C CA . HIS A 1 92 ? 5.088 -12.841 -18.613 1.00 62.03 92 HIS A CA 1
ATOM 687 C C . HIS A 1 92 ? 5.817 -12.019 -17.532 1.00 62.03 92 HIS A C 1
ATOM 689 O O . HIS A 1 92 ? 7.039 -11.928 -17.575 1.00 62.03 92 HIS A O 1
ATOM 695 N N . LEU A 1 93 ? 5.087 -11.409 -16.588 1.00 59.25 93 LEU A N 1
ATOM 696 C CA . LEU A 1 93 ? 5.639 -10.578 -15.503 1.00 59.25 93 LEU A CA 1
ATOM 697 C C . LEU A 1 93 ? 5.395 -11.179 -14.113 1.00 59.25 93 LEU A C 1
ATOM 699 O O . LEU A 1 93 ? 6.117 -10.841 -13.177 1.00 59.25 93 LEU A O 1
ATOM 703 N N . PHE A 1 94 ? 4.385 -12.039 -13.962 1.00 60.75 94 PHE A N 1
ATOM 704 C CA . PHE A 1 94 ? 3.975 -12.571 -12.666 1.00 60.75 94 PHE A CA 1
ATOM 705 C C . PHE A 1 94 ? 3.623 -14.052 -12.753 1.00 60.75 94 PHE A C 1
ATOM 707 O O . PHE A 1 94 ? 2.875 -14.469 -13.637 1.00 60.75 94 PHE A O 1
ATOM 714 N N . ASP A 1 95 ? 4.084 -14.827 -11.771 1.00 67.62 95 ASP A N 1
ATOM 715 C CA . ASP A 1 95 ? 3.566 -16.173 -11.562 1.00 67.62 95 ASP A CA 1
ATOM 716 C C . ASP A 1 95 ? 2.091 -16.107 -11.121 1.00 67.62 95 ASP A C 1
ATOM 718 O O . ASP A 1 95 ? 1.737 -15.262 -10.285 1.00 67.62 95 ASP A O 1
ATOM 722 N N . PRO A 1 96 ? 1.224 -17.024 -11.590 1.00 59.72 96 PRO A N 1
ATOM 723 C CA . PRO A 1 96 ? -0.217 -16.991 -11.318 1.00 59.72 96 PRO A CA 1
ATOM 724 C C . PRO A 1 96 ? -0.580 -16.884 -9.826 1.00 59.72 96 PRO A C 1
ATOM 726 O O . PRO A 1 96 ? -1.569 -16.243 -9.465 1.00 59.72 96 PRO A O 1
ATOM 729 N N . PHE A 1 97 ? 0.247 -17.466 -8.952 1.00 63.38 97 PHE A N 1
ATOM 730 C CA . PHE A 1 97 ? 0.028 -17.540 -7.504 1.00 63.38 97 PHE A CA 1
ATOM 731 C C . PHE A 1 97 ? 0.949 -16.638 -6.675 1.00 63.38 97 PHE A C 1
ATOM 733 O O . PHE A 1 97 ? 0.995 -16.781 -5.453 1.00 63.38 97 PHE A O 1
ATOM 740 N N . SER A 1 98 ? 1.670 -15.703 -7.297 1.00 72.50 98 SER A N 1
ATOM 741 C CA . SER A 1 98 ? 2.542 -14.811 -6.534 1.00 72.50 98 SER A CA 1
ATOM 742 C C . SER A 1 98 ? 1.718 -13.788 -5.730 1.00 72.50 98 SER A C 1
ATOM 744 O O . SER A 1 98 ? 0.867 -13.097 -6.311 1.00 72.50 98 SER A O 1
ATOM 746 N N . PRO A 1 99 ? 1.918 -13.685 -4.399 1.00 73.12 99 PRO A N 1
ATOM 747 C CA . PRO A 1 99 ? 1.260 -12.677 -3.578 1.00 73.12 99 PRO A CA 1
ATOM 748 C C . PRO A 1 99 ? 1.808 -11.286 -3.917 1.00 73.12 99 PRO A C 1
ATOM 750 O O . PRO A 1 99 ? 3.009 -11.038 -3.858 1.00 73.12 99 PRO A O 1
ATOM 753 N N . GLY A 1 100 ? 0.909 -10.363 -4.256 1.00 80.81 100 GLY A N 1
ATOM 754 C CA . GLY A 1 100 ? 1.243 -8.999 -4.655 1.00 80.81 100 GLY A CA 1
ATOM 755 C C . GLY A 1 100 ? 0.772 -7.923 -3.675 1.00 80.81 100 GLY A C 1
ATOM 756 O O . GLY A 1 100 ? 0.194 -8.179 -2.610 1.00 80.81 100 GLY A O 1
ATOM 757 N N . VAL A 1 101 ? 0.981 -6.668 -4.072 1.00 81.94 101 VAL A N 1
ATOM 758 C CA . VAL A 1 101 ? 0.610 -5.489 -3.277 1.00 81.94 101 VAL A CA 1
ATOM 759 C C . VAL A 1 101 ? -0.904 -5.422 -3.028 1.00 81.94 101 VAL A C 1
ATOM 761 O O . VAL A 1 101 ? -1.322 -5.047 -1.932 1.00 81.94 101 VAL A O 1
ATOM 764 N N . LEU A 1 102 ? -1.752 -5.849 -3.976 1.00 83.56 102 LEU A N 1
ATOM 765 C CA . LEU A 1 102 ? -3.207 -5.832 -3.770 1.00 83.56 102 LEU A CA 1
ATOM 766 C C . LEU A 1 102 ? -3.636 -6.864 -2.724 1.00 83.56 102 LEU A C 1
ATOM 768 O O . LEU A 1 102 ? -4.497 -6.563 -1.899 1.00 83.56 102 LEU A O 1
ATOM 772 N N . THR A 1 103 ? -3.017 -8.047 -2.696 1.00 85.12 103 THR A N 1
ATOM 773 C CA . THR A 1 103 ? -3.303 -9.047 -1.653 1.00 85.12 103 THR A CA 1
ATOM 774 C C . THR A 1 103 ? -2.890 -8.567 -0.264 1.00 85.12 103 THR A C 1
ATOM 776 O O . THR A 1 103 ? -3.615 -8.816 0.699 1.00 85.12 103 THR A O 1
ATOM 779 N N . LEU A 1 104 ? -1.800 -7.797 -0.157 1.00 86.06 104 LEU A N 1
ATOM 780 C CA . LEU A 1 104 ? -1.391 -7.154 1.096 1.00 86.06 104 LEU A CA 1
ATOM 781 C C . LEU A 1 104 ? -2.406 -6.098 1.550 1.00 86.06 104 LEU A C 1
ATOM 783 O O . LEU A 1 104 ? -2.807 -6.100 2.714 1.00 86.06 104 LEU A O 1
ATOM 787 N N . PHE A 1 105 ? -2.888 -5.243 0.641 1.00 86.12 105 PHE A N 1
ATOM 788 C CA . PHE A 1 105 ? -3.968 -4.303 0.961 1.00 86.12 105 PHE A CA 1
ATOM 789 C C . PHE A 1 105 ? -5.258 -5.029 1.362 1.00 86.12 105 PHE A C 1
ATOM 791 O O . PHE A 1 105 ? -5.892 -4.643 2.344 1.00 86.12 105 PHE A O 1
ATOM 798 N N . GLY A 1 106 ? -5.622 -6.110 0.668 1.00 84.81 106 GLY A N 1
ATOM 799 C CA . GLY A 1 106 ? -6.760 -6.961 1.020 1.00 84.81 106 GLY A CA 1
ATOM 800 C C . GLY A 1 106 ? -6.643 -7.533 2.436 1.00 84.81 106 GLY A C 1
ATOM 801 O O . GLY A 1 106 ? -7.577 -7.404 3.231 1.00 84.81 106 GLY A O 1
ATOM 802 N N . ALA A 1 107 ? -5.479 -8.081 2.790 1.00 87.00 107 ALA A N 1
ATOM 803 C CA . ALA A 1 107 ? -5.190 -8.548 4.143 1.00 87.00 107 ALA A CA 1
ATOM 804 C C . ALA A 1 107 ? -5.279 -7.404 5.167 1.00 87.00 107 ALA A C 1
ATOM 806 O O . ALA A 1 107 ? -5.905 -7.559 6.215 1.00 87.00 107 ALA A O 1
ATOM 807 N N . LEU A 1 108 ? -4.740 -6.225 4.852 1.00 85.44 108 LEU A N 1
ATOM 808 C CA . LEU A 1 108 ? -4.767 -5.061 5.739 1.00 85.44 108 LEU A CA 1
ATOM 809 C C . LEU A 1 108 ? -6.202 -4.589 6.055 1.00 85.44 108 LEU A C 1
ATOM 811 O O . LEU A 1 108 ? -6.481 -4.211 7.198 1.00 85.44 108 LEU A O 1
ATOM 815 N N . ILE A 1 109 ? -7.134 -4.681 5.092 1.00 85.38 109 ILE A N 1
ATOM 816 C CA . ILE A 1 109 ? -8.577 -4.434 5.315 1.00 85.38 109 ILE A CA 1
ATOM 817 C C . ILE A 1 109 ? -9.172 -5.463 6.279 1.00 85.38 109 ILE A C 1
ATOM 819 O O . ILE A 1 109 ? -9.981 -5.108 7.140 1.00 85.38 109 ILE A O 1
ATOM 823 N N . LEU A 1 110 ? -8.795 -6.736 6.154 1.00 85.62 110 LEU A N 1
ATOM 824 C CA . LEU A 1 110 ? -9.278 -7.785 7.055 1.00 85.62 110 LEU A CA 1
ATOM 825 C C . LEU A 1 110 ? -8.736 -7.596 8.472 1.00 85.62 110 LEU A C 1
ATOM 827 O O . LEU A 1 110 ? -9.492 -7.726 9.434 1.00 85.62 110 LEU A O 1
ATOM 831 N N . PHE A 1 111 ? -7.467 -7.203 8.601 1.00 84.75 111 PHE A N 1
ATOM 832 C CA . PHE A 1 111 ? -6.846 -6.893 9.887 1.00 84.75 111 PHE A CA 1
ATOM 833 C C . PHE A 1 111 ? -7.314 -5.558 10.481 1.00 84.75 111 PHE A C 1
ATOM 835 O O . PHE A 1 111 ? -7.154 -5.362 11.683 1.00 84.75 111 PHE A O 1
ATOM 842 N N . GLN A 1 112 ? -7.972 -4.678 9.710 1.00 82.25 112 GLN A N 1
ATOM 843 C CA . GLN A 1 112 ? -8.492 -3.364 10.134 1.00 82.25 112 GLN A CA 1
ATOM 844 C C . GLN A 1 112 ? -9.051 -3.292 11.574 1.00 82.25 112 GLN A C 1
ATOM 846 O O . GLN A 1 112 ? -8.647 -2.396 12.316 1.00 82.25 112 GLN A O 1
ATOM 851 N N . PRO A 1 113 ? -9.985 -4.162 12.022 1.00 77.69 113 PRO A N 1
ATOM 852 C CA . PRO A 1 113 ? -10.544 -4.060 13.370 1.00 77.69 113 PRO A CA 1
ATOM 853 C C . PRO A 1 113 ? -9.539 -4.395 14.479 1.00 77.69 113 PRO A C 1
ATOM 855 O O . PRO A 1 113 ? -9.768 -3.987 15.615 1.00 77.69 113 PRO A O 1
ATOM 858 N N . LEU A 1 114 ? -8.470 -5.132 14.178 1.00 79.12 114 LEU A N 1
ATOM 859 C CA . LEU A 1 114 ? -7.488 -5.580 15.160 1.00 79.12 114 LEU A CA 1
ATOM 860 C C . LEU A 1 114 ? -6.513 -4.455 15.534 1.00 79.12 114 LEU A C 1
ATOM 862 O O . LEU A 1 114 ? -6.232 -4.266 16.713 1.00 79.12 114 LEU A O 1
ATOM 866 N N . TRP A 1 115 ? -6.056 -3.669 14.552 1.00 75.06 115 TRP A N 1
ATOM 867 C CA . TRP A 1 115 ? -5.112 -2.567 14.784 1.00 75.06 115 TRP A CA 1
ATOM 868 C C . TRP A 1 115 ? -5.791 -1.210 15.010 1.00 75.06 115 TRP A C 1
ATOM 870 O O . TRP A 1 115 ? -5.285 -0.421 15.801 1.00 75.06 115 TRP A O 1
ATOM 880 N N . LEU A 1 116 ? -6.961 -0.925 14.416 1.00 76.00 116 LEU A N 1
ATOM 881 C CA . LEU A 1 116 ? -7.609 0.386 14.603 1.00 76.00 116 LEU A CA 1
ATOM 882 C C . LEU A 1 116 ? -8.282 0.570 15.969 1.00 76.00 116 LEU A C 1
ATOM 884 O O . LEU A 1 116 ? -8.245 1.671 16.514 1.00 76.00 116 LEU A O 1
ATOM 888 N N . LYS A 1 117 ? -8.884 -0.484 16.539 1.00 74.62 117 LYS A N 1
ATOM 889 C CA . LYS A 1 117 ? -9.536 -0.414 17.860 1.00 74.62 117 LYS A CA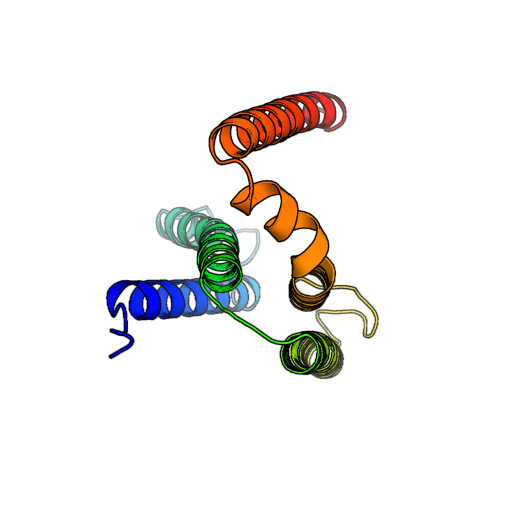 1
ATOM 890 C C . LYS A 1 117 ? -8.594 0.101 18.964 1.00 74.62 117 LYS A C 1
ATOM 892 O O . LYS A 1 117 ? -8.970 1.059 19.635 1.00 74.62 117 LYS A O 1
ATOM 897 N N . PRO A 1 118 ? -7.386 -0.463 19.164 1.00 67.88 118 PRO A N 1
ATOM 898 C CA . PRO A 1 118 ? -6.481 0.019 20.208 1.00 67.88 118 PRO A CA 1
ATOM 899 C C . PRO A 1 118 ? -5.936 1.430 19.937 1.00 67.88 118 PRO A C 1
ATOM 901 O O . PRO A 1 118 ? -5.724 2.178 20.888 1.00 67.88 118 PRO A O 1
ATOM 904 N N . LEU A 1 119 ? -5.752 1.815 18.667 1.00 70.75 119 LEU A N 1
ATOM 905 C CA . LEU A 1 119 ? -5.237 3.140 18.292 1.00 70.75 119 LEU A CA 1
ATOM 906 C C . LEU A 1 119 ? -6.256 4.265 18.542 1.00 70.75 119 LEU A C 1
ATOM 908 O O . LEU A 1 119 ? -5.872 5.366 18.925 1.00 70.75 119 LEU A O 1
ATOM 912 N N . GLN A 1 120 ? -7.553 3.995 18.363 1.00 68.75 120 GLN A N 1
ATOM 913 C CA . GLN A 1 120 ? -8.611 4.996 18.559 1.00 68.75 120 GLN A CA 1
ATOM 914 C C . GLN A 1 120 ? -8.991 5.211 20.031 1.00 68.75 120 GLN A C 1
ATOM 916 O O . GLN A 1 120 ? -9.408 6.306 20.395 1.00 68.75 120 GLN A O 1
ATOM 921 N N . ILE A 1 121 ? -8.853 4.189 20.883 1.00 67.12 121 ILE A N 1
ATOM 922 C CA . ILE A 1 121 ? -9.286 4.248 22.291 1.00 67.12 121 ILE A CA 1
ATOM 923 C C . ILE A 1 121 ? -8.373 5.146 23.141 1.00 67.12 121 ILE A C 1
ATOM 925 O O . ILE A 1 121 ? -8.811 5.664 24.166 1.00 67.12 121 ILE A O 1
ATOM 929 N N . ASN A 1 122 ? -7.103 5.326 22.763 1.00 66.81 122 ASN A N 1
ATOM 930 C CA . ASN A 1 122 ? -6.148 6.028 23.619 1.00 66.81 122 ASN A CA 1
ATOM 931 C C . ASN A 1 122 ? -5.055 6.743 22.800 1.00 66.81 122 ASN A C 1
ATOM 933 O O . ASN A 1 122 ? -4.013 6.157 22.500 1.00 66.81 122 ASN A O 1
ATOM 937 N N . GLN A 1 123 ? -5.295 8.012 22.441 1.00 66.50 123 GLN A N 1
ATOM 938 C CA . GLN A 1 123 ? -4.396 8.826 21.601 1.00 66.50 123 GLN A CA 1
ATOM 939 C C . GLN A 1 123 ? -2.964 8.924 22.160 1.00 66.50 123 GLN A C 1
ATOM 941 O O . GLN A 1 123 ? -2.002 8.793 21.405 1.00 66.50 123 GLN A O 1
ATOM 946 N N . GLU A 1 124 ? -2.802 9.042 23.480 1.00 66.12 124 GLU A N 1
ATOM 947 C CA . GLU A 1 124 ? -1.484 9.070 24.138 1.00 66.12 124 GLU A CA 1
ATOM 948 C C . GLU A 1 124 ? -0.723 7.741 23.982 1.00 66.12 124 GLU A C 1
ATOM 950 O O . GLU A 1 124 ? 0.477 7.715 23.691 1.00 66.12 124 GLU A O 1
ATOM 955 N N . LYS A 1 125 ? -1.422 6.601 24.103 1.00 67.88 125 LYS A N 1
ATOM 956 C CA . LYS A 1 125 ? -0.821 5.286 23.818 1.00 67.88 125 LYS A CA 1
ATOM 957 C C . LYS A 1 125 ? -0.540 5.106 22.327 1.00 67.88 125 LYS A C 1
ATOM 959 O O . LYS A 1 125 ? 0.456 4.472 21.998 1.00 67.88 125 LYS A O 1
ATOM 964 N N . SER A 1 126 ? -1.354 5.681 21.441 1.00 72.06 126 SER A N 1
ATOM 965 C CA . SER A 1 126 ? -1.134 5.641 19.990 1.00 72.06 126 SER A CA 1
ATOM 966 C C . SER A 1 126 ? 0.192 6.298 19.596 1.00 72.06 126 SER A C 1
ATOM 968 O O . SER A 1 126 ? 0.944 5.703 18.827 1.00 72.06 126 SER A O 1
ATOM 970 N N . ASN A 1 127 ? 0.535 7.460 20.167 1.00 75.69 127 ASN A N 1
ATOM 971 C CA . ASN A 1 127 ? 1.835 8.098 19.916 1.00 75.69 127 ASN A CA 1
ATOM 972 C C . ASN A 1 127 ? 3.007 7.233 20.398 1.00 75.69 127 ASN A C 1
ATOM 974 O O . ASN A 1 127 ? 3.996 7.086 19.683 1.00 75.69 127 ASN A O 1
ATOM 978 N N . ARG A 1 128 ? 2.891 6.602 21.574 1.00 76.88 128 ARG A N 1
ATOM 979 C CA . ARG A 1 128 ? 3.928 5.683 22.079 1.00 76.88 128 ARG A CA 1
ATOM 980 C C . ARG A 1 128 ? 4.068 4.428 21.218 1.00 76.88 128 ARG A C 1
ATOM 982 O O . ARG A 1 128 ? 5.188 4.002 20.963 1.00 76.88 128 ARG A O 1
ATOM 989 N N . ILE A 1 129 ? 2.956 3.856 20.753 1.00 78.81 129 ILE A N 1
ATOM 990 C CA . ILE A 1 129 ? 2.954 2.701 19.843 1.00 78.81 129 ILE A CA 1
ATOM 991 C C . ILE A 1 129 ? 3.589 3.085 18.504 1.00 78.81 129 ILE A C 1
ATOM 993 O O . ILE A 1 129 ? 4.433 2.347 18.010 1.00 78.81 129 ILE A O 1
ATOM 997 N N . PHE A 1 130 ? 3.242 4.247 17.945 1.00 80.44 130 PHE A N 1
ATOM 998 C CA . PHE A 1 130 ? 3.848 4.750 16.712 1.00 80.44 130 PHE A CA 1
ATOM 999 C C . PHE A 1 130 ? 5.361 4.932 16.858 1.00 80.44 130 PHE A 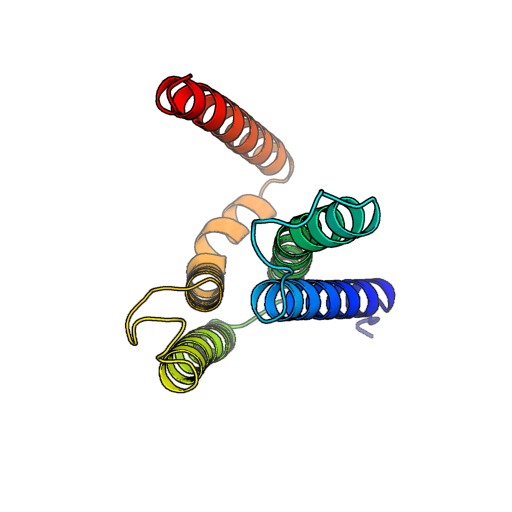C 1
ATOM 1001 O O . PHE A 1 130 ? 6.117 4.420 16.036 1.00 80.44 130 PHE A O 1
ATOM 1008 N N . LEU A 1 131 ? 5.808 5.595 17.929 1.00 82.31 131 LEU A N 1
ATOM 1009 C CA . LEU A 1 131 ? 7.231 5.792 18.206 1.00 82.31 131 LEU A CA 1
ATOM 1010 C C . LEU A 1 131 ? 7.969 4.463 18.401 1.00 82.31 131 LEU A C 1
ATOM 1012 O O . LEU A 1 131 ? 9.067 4.305 17.877 1.00 82.31 131 LEU A O 1
ATOM 1016 N N . LEU A 1 132 ? 7.363 3.494 19.096 1.00 85.81 132 LEU A N 1
ATOM 1017 C CA . LEU A 1 132 ? 7.935 2.155 19.263 1.00 85.81 132 LEU A CA 1
ATOM 1018 C C . LEU A 1 132 ? 8.058 1.410 17.935 1.00 85.81 132 LEU A C 1
ATOM 1020 O O . LEU A 1 132 ? 9.112 0.847 17.659 1.00 85.81 132 LEU A O 1
ATOM 1024 N N . VAL A 1 133 ? 7.011 1.419 17.108 1.00 85.00 133 VAL A N 1
ATOM 1025 C CA . VAL A 1 133 ? 7.034 0.774 15.787 1.00 85.00 133 VAL A CA 1
ATOM 1026 C C . VAL A 1 133 ? 8.068 1.444 14.887 1.00 85.00 133 VAL A C 1
ATOM 1028 O O . VAL A 1 133 ? 8.833 0.745 14.234 1.00 85.00 133 VAL A O 1
ATOM 1031 N N . PHE A 1 134 ? 8.143 2.775 14.886 1.00 84.69 134 PHE A N 1
ATOM 1032 C CA . PHE A 1 134 ? 9.127 3.522 14.105 1.00 84.69 134 PHE A CA 1
ATOM 1033 C C . PHE A 1 134 ? 10.563 3.228 14.557 1.00 84.69 134 PHE A C 1
ATOM 1035 O O . PHE A 1 134 ? 11.414 2.914 13.727 1.00 84.69 134 PHE A O 1
ATOM 1042 N N . ALA A 1 135 ? 10.823 3.247 15.867 1.00 88.38 135 ALA A N 1
ATOM 1043 C CA .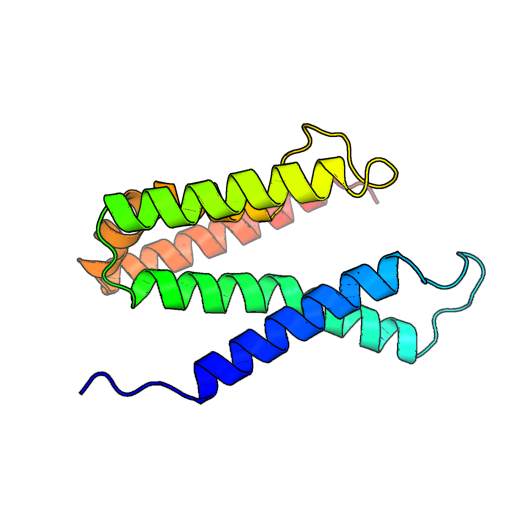 ALA A 1 135 ? 12.124 2.893 16.427 1.00 88.38 135 ALA A CA 1
ATOM 1044 C C . ALA A 1 135 ? 12.503 1.437 16.113 1.00 88.38 135 ALA A C 1
ATOM 1046 O O . ALA A 1 135 ? 13.638 1.175 15.722 1.00 88.38 135 ALA A O 1
ATOM 1047 N N . ALA A 1 136 ? 11.553 0.502 16.218 1.00 90.50 136 ALA A N 1
ATOM 1048 C CA . ALA A 1 136 ? 11.754 -0.893 15.842 1.00 90.50 136 ALA A CA 1
ATOM 1049 C C . ALA A 1 136 ? 12.044 -1.044 14.342 1.00 90.50 136 ALA A C 1
ATOM 1051 O O . ALA A 1 136 ? 12.914 -1.825 13.976 1.00 90.50 136 ALA A O 1
ATOM 1052 N N . MET A 1 137 ? 11.371 -0.276 13.479 1.00 86.75 137 MET A N 1
ATOM 1053 C CA . MET A 1 137 ? 11.625 -0.276 12.037 1.00 86.75 137 MET A CA 1
ATOM 1054 C C . MET A 1 137 ? 13.024 0.244 11.709 1.00 86.75 137 MET A C 1
ATOM 1056 O O . MET A 1 137 ? 13.709 -0.355 10.887 1.00 86.75 137 MET A O 1
ATOM 1060 N N . LEU A 1 138 ? 13.462 1.326 12.360 1.00 87.62 138 LEU A N 1
ATOM 1061 C CA . LEU A 1 138 ? 14.813 1.862 12.191 1.00 87.62 138 LEU A CA 1
ATOM 1062 C C . LEU A 1 138 ? 15.875 0.874 12.681 1.00 87.62 138 LEU A C 1
ATOM 1064 O O . LEU A 1 138 ? 16.853 0.651 11.977 1.00 87.62 138 LEU A O 1
ATOM 1068 N N . LEU A 1 139 ? 15.657 0.242 13.838 1.00 86.81 139 LEU A N 1
ATOM 1069 C CA . LEU A 1 139 ? 16.533 -0.812 14.361 1.00 86.81 139 LEU A CA 1
ATOM 1070 C C . LEU A 1 139 ? 16.583 -2.032 13.443 1.00 86.81 139 LEU A C 1
ATOM 1072 O O . LEU A 1 139 ? 17.645 -2.602 13.225 1.00 86.81 139 LEU A O 1
ATOM 1076 N N . PHE A 1 140 ? 15.441 -2.437 12.894 1.00 87.69 140 PHE A N 1
ATOM 1077 C CA . PHE A 1 140 ? 15.375 -3.544 11.952 1.00 87.69 140 PHE A CA 1
ATOM 1078 C C . PHE A 1 140 ? 16.069 -3.196 10.633 1.00 87.69 140 PHE A C 1
ATOM 1080 O O . PHE A 1 140 ? 16.797 -4.019 10.095 1.00 87.69 140 PHE A O 1
ATOM 1087 N N . ALA A 1 141 ? 15.905 -1.971 10.132 1.00 84.00 141 ALA A N 1
ATOM 1088 C CA . ALA A 1 141 ? 16.572 -1.510 8.920 1.00 84.00 141 ALA A CA 1
ATOM 1089 C C . ALA A 1 141 ? 18.097 -1.455 9.096 1.00 84.00 141 ALA A C 1
ATOM 1091 O O . ALA A 1 141 ? 18.825 -1.934 8.228 1.00 84.00 141 ALA A O 1
ATOM 1092 N N . THR A 1 142 ? 18.590 -0.935 10.225 1.00 83.75 142 THR A N 1
ATOM 1093 C CA . THR A 1 142 ? 20.031 -0.919 10.517 1.00 83.75 142 THR A CA 1
ATOM 1094 C C . THR A 1 142 ? 20.570 -2.331 10.730 1.00 83.75 142 THR A C 1
ATOM 1096 O O . THR A 1 142 ? 21.639 -2.655 10.220 1.00 83.75 142 THR A O 1
ATOM 1099 N N . PHE A 1 143 ? 19.809 -3.209 11.387 1.00 86.38 143 PHE A N 1
ATOM 1100 C CA . PHE A 1 143 ? 20.154 -4.624 11.515 1.00 86.38 143 PHE A CA 1
ATOM 1101 C C . PHE A 1 143 ? 20.189 -5.338 10.158 1.00 86.38 143 PHE A C 1
ATOM 1103 O O . PHE A 1 143 ? 21.135 -6.051 9.873 1.00 86.38 143 PHE A O 1
ATOM 1110 N N . CYS A 1 144 ? 19.220 -5.128 9.268 1.00 78.75 144 CYS A N 1
ATOM 1111 C CA . CYS A 1 144 ? 19.256 -5.721 7.929 1.00 78.75 144 CYS A CA 1
ATOM 1112 C C . CYS A 1 144 ? 20.378 -5.145 7.060 1.00 78.75 144 CYS A C 1
ATOM 1114 O O . CYS A 1 144 ? 20.939 -5.875 6.245 1.00 78.75 144 CYS A O 1
ATOM 1116 N N . SER A 1 145 ? 20.756 -3.877 7.255 1.00 75.62 145 SER A N 1
ATOM 1117 C CA . SER A 1 145 ? 21.882 -3.282 6.528 1.00 75.62 145 SER A CA 1
ATOM 1118 C C . SER A 1 145 ? 23.227 -3.936 6.855 1.00 75.62 145 SER A C 1
ATOM 1120 O O . SER A 1 145 ? 24.129 -3.865 6.035 1.00 75.62 145 SER A O 1
ATOM 1122 N N . THR A 1 146 ? 23.364 -4.631 7.992 1.00 74.75 146 THR A N 1
ATOM 1123 C CA . THR A 1 146 ? 24.577 -5.418 8.278 1.00 74.75 146 THR A CA 1
ATOM 1124 C C . THR A 1 146 ? 24.598 -6.775 7.565 1.00 74.75 146 THR A C 1
ATOM 1126 O O . THR A 1 146 ? 25.665 -7.371 7.440 1.00 74.75 146 THR A O 1
ATOM 1129 N N . PHE A 1 147 ? 23.448 -7.262 7.079 1.00 74.19 147 PHE A N 1
ATOM 1130 C CA . PHE A 1 147 ? 23.331 -8.497 6.286 1.00 74.19 147 PHE A CA 1
ATOM 1131 C C . PHE A 1 147 ? 23.398 -8.257 4.775 1.00 74.19 147 PHE A C 1
ATOM 1133 O O . PHE A 1 147 ? 23.676 -9.188 4.019 1.00 74.19 147 PHE A O 1
ATOM 1140 N N . MET A 1 148 ? 23.147 -7.030 4.323 1.00 58.62 148 MET A N 1
ATOM 1141 C CA . MET A 1 148 ? 23.455 -6.615 2.958 1.00 58.62 148 MET A CA 1
ATOM 1142 C C . MET A 1 148 ? 24.956 -6.305 2.933 1.00 58.62 148 MET A C 1
ATOM 1144 O O . MET A 1 148 ? 25.387 -5.321 3.521 1.00 58.62 148 MET A O 1
ATOM 1148 N N . GLY A 1 149 ? 25.754 -7.217 2.365 1.00 66.50 149 GLY A N 1
ATOM 1149 C CA . GLY A 1 149 ? 27.212 -7.078 2.259 1.00 66.50 149 GLY A CA 1
ATOM 1150 C C . GLY A 1 149 ? 27.661 -5.777 1.566 1.00 66.50 149 GLY A C 1
ATOM 1151 O O . GLY A 1 149 ? 26.813 -5.052 1.045 1.00 66.50 149 GLY A O 1
ATOM 1152 N N . PRO A 1 150 ? 28.975 -5.474 1.583 1.00 56.03 150 PRO A N 1
ATOM 1153 C CA . PRO A 1 150 ? 29.529 -4.224 1.056 1.00 56.03 150 PRO A CA 1
ATOM 1154 C C . PRO A 1 150 ? 29.200 -3.969 -0.420 1.00 56.03 150 PRO A C 1
ATOM 1156 O O . PRO A 1 150 ? 29.031 -4.954 -1.177 1.00 56.03 150 PRO A O 1
#